Protein AF-A0A1E7LL51-F1 (afdb_monomer_lite)

pLDDT: mean 75.15, std 19.92, range [34.47, 97.88]

Secondary structure (DSSP, 8-state):
----------------------S-------PPPPPPPTTSPP-PPP-TTS-SSPP--SSPPS-----SSPPPP-SEEEE---TTS-HHHHHHHHHHHHHTT--EEE-STT--SSEE-

Sequence (117 aa):
MRFGRRKQATAVAVAVIGGLLSPFAPAATAAPAPPADPGKPPASSPDRADSAQPPAVWPRPQSIRATGPAVPLGTEATVVAAPDADPYAVAELRSLVRDAGVTTVHESLPGRGPLIR

Radius of gyration: 26.33 Å; chains: 1; bounding box: 54×68×60 Å

Organism: NCBI:txid518642

InterPro domains:
  IPR015882 Beta-hexosaminidase, bacterial type, N-terminal [PF02838] (55-113)
  IPR029018 Beta-hexosaminidase-like, domain 2 [G3DSA:3.30.379.10] (44-116)

Foldseek 3Di:
DDDDDDDDDDDDDDDDDDDDDDPDDPDDDPDDDPDDDPPDDPPPDPDPQPDLDDDDDPPPDPDDHRDDHDDDFDQFEEEEDDPPPDPVVVVVVVVVSVVSNHNYYHHDPPGDTYYDD

Structure (mmCIF, N/CA/C/O backbone):
data_AF-A0A1E7LL51-F1
#
_entry.id   AF-A0A1E7LL51-F1
#
loop_
_atom_site.group_PDB
_atom_site.id
_atom_site.type_symbol
_atom_site.label_atom_id
_atom_site.label_alt_id
_atom_site.label_comp_id
_atom_site.label_asym_id
_atom_site.label_entity_id
_atom_site.label_seq_id
_atom_site.pdbx_PDB_ins_code
_atom_site.Cartn_x
_atom_site.Cartn_y
_atom_site.Cartn_z
_atom_site.occupancy
_atom_site.B_iso_or_equiv
_atom_site.auth_seq_id
_atom_site.auth_comp_id
_atom_site.auth_asym_id
_atom_site.auth_atom_id
_atom_site.pdbx_PDB_model_num
ATOM 1 N N . MET A 1 1 ? -37.829 -55.029 44.456 1.00 34.47 1 MET A N 1
ATOM 2 C CA . MET A 1 1 ? -36.416 -55.106 44.009 1.00 34.47 1 MET A CA 1
ATOM 3 C C . MET A 1 1 ? -36.356 -54.462 42.617 1.00 34.47 1 MET A C 1
ATOM 5 O O . MET A 1 1 ? -37.067 -54.939 41.752 1.00 34.47 1 MET A O 1
ATOM 9 N N . ARG A 1 2 ? -35.899 -53.202 42.460 1.00 37.34 2 ARG A N 1
ATOM 10 C CA . ARG A 1 2 ? -34.508 -52.764 42.134 1.00 37.34 2 ARG A CA 1
ATOM 11 C C . ARG A 1 2 ? -34.034 -53.420 40.816 1.00 37.34 2 ARG A C 1
ATOM 13 O O . ARG A 1 2 ? -33.979 -54.635 40.793 1.00 37.34 2 ARG A O 1
ATOM 20 N N . PHE A 1 3 ? -33.691 -52.771 39.698 1.00 45.62 3 PHE A N 1
ATOM 21 C CA . PHE A 1 3 ? -33.195 -51.429 39.339 1.00 45.62 3 PHE A CA 1
ATOM 22 C C . PHE A 1 3 ? -33.599 -51.151 37.864 1.00 45.62 3 PHE A C 1
ATOM 24 O O . PHE A 1 3 ? -33.667 -52.083 37.077 1.00 45.62 3 PHE A O 1
ATOM 31 N N . GLY A 1 4 ? -33.925 -49.943 37.397 1.00 40.91 4 GLY A N 1
ATOM 32 C CA . GLY A 1 4 ? -33.008 -48.808 37.278 1.00 40.91 4 GLY A CA 1
ATOM 33 C C . GLY A 1 4 ? -32.046 -48.944 36.084 1.00 40.91 4 GLY A C 1
ATOM 34 O O . GLY A 1 4 ? -30.843 -49.014 36.299 1.00 40.91 4 GLY A O 1
ATOM 35 N N . ARG A 1 5 ? -32.533 -48.988 34.832 1.00 47.78 5 ARG A N 1
ATOM 36 C CA . ARG A 1 5 ? -31.663 -48.965 33.637 1.00 47.78 5 ARG A CA 1
ATOM 37 C C . ARG A 1 5 ? -31.428 -47.521 33.184 1.00 47.78 5 ARG A C 1
ATOM 39 O O . ARG A 1 5 ? -32.303 -46.880 32.614 1.00 47.78 5 ARG A O 1
ATOM 46 N N . ARG A 1 6 ? -30.236 -47.002 33.480 1.00 49.66 6 ARG A N 1
ATOM 47 C CA . ARG A 1 6 ? -29.717 -45.723 32.983 1.00 49.66 6 ARG A CA 1
ATOM 48 C C . ARG A 1 6 ? -28.656 -45.983 31.908 1.00 49.66 6 ARG A C 1
ATOM 50 O O . ARG A 1 6 ? -27.771 -46.790 32.147 1.00 49.66 6 ARG A O 1
ATOM 57 N N . LYS A 1 7 ? -28.752 -45.189 30.832 1.00 41.59 7 LYS A N 1
ATOM 58 C CA . LYS A 1 7 ? -27.690 -44.566 30.015 1.00 41.59 7 LYS A CA 1
ATOM 59 C C . LYS A 1 7 ? -26.642 -45.469 29.329 1.00 41.59 7 LYS A C 1
ATOM 61 O O . LYS A 1 7 ? -25.892 -46.167 29.991 1.00 41.59 7 LYS A O 1
ATOM 66 N N . GLN A 1 8 ? -26.461 -45.298 28.020 1.00 48.03 8 GLN A N 1
ATOM 67 C CA . GLN A 1 8 ? -25.479 -44.381 27.402 1.00 48.03 8 GLN A CA 1
ATOM 68 C C . GLN A 1 8 ? -25.345 -44.752 25.913 1.00 48.03 8 GLN A C 1
ATOM 70 O O . GLN A 1 8 ? -25.149 -45.918 25.584 1.00 48.03 8 GLN A O 1
ATOM 75 N N . ALA A 1 9 ? -25.453 -43.768 25.019 1.00 53.16 9 ALA A N 1
ATOM 76 C CA . ALA A 1 9 ? -25.131 -43.932 23.606 1.00 53.16 9 ALA A CA 1
ATOM 77 C C . ALA A 1 9 ? -23.605 -43.901 23.444 1.00 53.16 9 ALA A C 1
ATOM 79 O O . ALA A 1 9 ? -22.955 -42.927 23.821 1.00 53.16 9 ALA A O 1
ATOM 80 N N . THR A 1 10 ? -23.027 -44.975 22.919 1.00 46.62 10 THR A N 1
ATOM 81 C CA . THR A 1 10 ? -21.591 -45.065 22.652 1.00 46.62 10 THR A CA 1
ATOM 82 C C . THR A 1 10 ? -21.306 -44.429 21.294 1.00 46.62 10 THR A C 1
ATOM 84 O O . THR A 1 10 ? -21.555 -45.038 20.257 1.00 46.62 10 THR A O 1
ATOM 87 N N . ALA A 1 11 ? -20.811 -43.191 21.285 1.00 52.56 11 ALA A N 1
ATOM 88 C CA . ALA A 1 11 ? -20.213 -42.598 20.094 1.00 52.56 11 ALA A CA 1
ATOM 89 C C . ALA A 1 11 ? -18.785 -43.143 19.947 1.00 52.56 11 ALA A C 1
ATOM 91 O O . ALA A 1 11 ? -17.951 -42.964 20.835 1.00 52.56 11 ALA A O 1
ATOM 92 N N . VAL A 1 12 ? -18.513 -43.842 18.848 1.00 49.75 12 VAL A N 1
ATOM 93 C CA . VAL A 1 12 ? -17.178 -44.346 18.510 1.00 49.75 12 VAL A CA 1
ATOM 94 C C . VAL A 1 12 ? -16.447 -43.246 17.744 1.00 49.75 12 VAL A C 1
ATOM 96 O O . VAL A 1 12 ? -16.807 -42.937 16.612 1.00 49.75 12 VAL A O 1
ATOM 99 N N . ALA A 1 13 ? -15.435 -42.639 18.362 1.00 50.66 13 ALA A N 1
ATOM 100 C CA . ALA A 1 13 ? -14.501 -41.750 17.679 1.00 50.66 13 ALA A CA 1
ATOM 101 C C . ALA A 1 13 ? -13.317 -42.577 17.157 1.00 50.66 13 ALA A C 1
ATOM 103 O O . ALA A 1 13 ? -12.620 -43.228 17.934 1.00 50.66 13 ALA A O 1
ATOM 104 N N . VAL A 1 14 ? -13.093 -42.558 15.843 1.00 51.53 14 VAL A N 1
ATOM 105 C CA . VAL A 1 14 ? -11.907 -43.145 15.207 1.00 51.53 14 VAL A CA 1
ATOM 106 C C . VAL A 1 14 ? -10.863 -42.040 15.072 1.00 51.53 14 VAL A C 1
ATOM 108 O O . VAL A 1 14 ? -11.016 -41.137 14.256 1.00 51.53 14 VAL A O 1
ATOM 111 N N . ALA A 1 15 ? -9.812 -42.095 15.887 1.00 51.78 15 ALA A N 1
ATOM 112 C CA . ALA A 1 15 ? -8.630 -41.257 15.720 1.00 51.78 15 ALA A CA 1
ATOM 113 C C . ALA A 1 15 ? -7.598 -42.022 14.877 1.00 51.78 15 ALA A C 1
ATOM 115 O O . ALA A 1 15 ? -7.102 -43.065 15.297 1.00 51.78 15 ALA A O 1
ATOM 116 N N . VAL A 1 16 ? -7.281 -41.517 13.683 1.00 61.19 16 VAL A N 1
ATOM 117 C CA . VAL A 1 16 ? -6.186 -42.039 12.853 1.00 61.19 16 VAL A CA 1
ATOM 118 C C . VAL A 1 16 ? -4.889 -41.359 13.289 1.00 61.19 16 VAL A C 1
ATOM 120 O O . VAL A 1 16 ? -4.700 -40.164 13.077 1.00 61.19 16 VAL A O 1
ATOM 123 N N . ILE A 1 17 ? -3.999 -42.130 13.914 1.00 59.59 17 ILE A N 1
ATOM 124 C CA . ILE A 1 17 ? -2.644 -41.715 14.295 1.00 59.59 17 ILE A CA 1
ATOM 125 C C . ILE A 1 17 ? -1.703 -42.105 13.148 1.00 59.59 17 ILE A C 1
ATOM 127 O O . ILE A 1 17 ? -1.345 -43.269 13.000 1.00 59.59 17 ILE A O 1
ATOM 131 N N . GLY A 1 18 ? -1.322 -41.135 12.316 1.00 53.56 18 GLY A N 1
ATOM 132 C CA . GLY A 1 18 ? -0.391 -41.314 11.196 1.00 53.56 18 GLY A CA 1
ATOM 133 C C . GLY A 1 18 ? 1.001 -40.744 11.471 1.00 53.56 18 GLY A C 1
ATOM 134 O O . GLY A 1 18 ? 1.456 -39.886 10.723 1.00 53.56 18 GLY A O 1
ATOM 135 N N . GLY A 1 19 ? 1.675 -41.176 12.540 1.00 51.84 19 GLY A N 1
ATOM 136 C CA . GLY A 1 19 ? 3.023 -40.701 12.875 1.00 51.84 19 GLY A CA 1
ATOM 137 C C . GLY A 1 19 ? 3.951 -41.829 13.308 1.00 51.84 19 GLY A C 1
ATOM 138 O O . GLY A 1 19 ? 4.031 -42.133 14.494 1.00 51.84 19 GLY A O 1
ATOM 139 N N . LEU A 1 20 ? 4.671 -42.431 12.360 1.00 55.69 20 LEU A N 1
ATOM 140 C CA . LEU A 1 20 ? 5.790 -43.333 12.635 1.00 55.69 20 LEU A CA 1
ATOM 141 C C . LEU A 1 20 ? 7.086 -42.739 12.061 1.00 55.69 20 LEU A C 1
ATOM 143 O O . LEU A 1 20 ? 7.162 -42.473 10.866 1.00 55.69 20 LEU A O 1
ATOM 147 N N . LEU A 1 21 ? 8.087 -42.627 12.947 1.00 55.56 21 LEU A N 1
ATOM 148 C CA . LEU A 1 21 ? 9.532 -42.407 12.738 1.00 55.56 21 LEU A CA 1
ATOM 149 C C . LEU A 1 21 ? 10.063 -40.958 12.721 1.00 55.56 21 LEU A C 1
ATOM 151 O O . LEU A 1 21 ? 10.496 -40.434 11.702 1.00 55.56 21 LEU A O 1
ATOM 155 N N . SER A 1 22 ? 10.207 -40.377 13.917 1.00 47.53 22 SER A N 1
ATOM 156 C CA . SER A 1 22 ? 11.389 -39.569 14.259 1.00 47.53 22 SER A CA 1
ATOM 157 C C . SER A 1 22 ? 11.756 -39.820 15.733 1.00 47.53 22 SER A C 1
ATOM 159 O O . SER A 1 22 ? 10.873 -39.680 16.580 1.00 47.53 22 SER A O 1
ATOM 161 N N . PRO A 1 23 ? 12.996 -40.218 16.090 1.00 58.22 23 PRO A N 1
ATOM 162 C CA . PRO A 1 23 ? 13.330 -40.601 17.467 1.00 58.22 23 PRO A CA 1
ATOM 163 C C . PRO A 1 23 ? 13.528 -39.427 18.444 1.00 58.22 23 PRO A C 1
ATOM 165 O O . PRO A 1 23 ? 13.842 -39.673 19.604 1.00 58.22 23 PRO A O 1
ATOM 168 N N . PHE A 1 24 ? 13.371 -38.165 18.021 1.00 60.47 24 PHE A N 1
ATOM 169 C CA . PHE A 1 24 ? 13.706 -36.998 18.855 1.00 60.47 24 PHE A CA 1
ATOM 170 C C . PHE A 1 24 ? 12.785 -35.787 18.627 1.00 60.47 24 PHE A C 1
ATOM 172 O O . PHE A 1 24 ? 13.219 -34.761 18.107 1.00 60.47 24 PHE A O 1
ATOM 179 N N . ALA A 1 25 ? 11.521 -35.863 19.052 1.00 52.72 25 ALA A N 1
ATOM 180 C CA . ALA A 1 25 ? 10.649 -34.686 19.129 1.00 52.72 25 ALA A CA 1
ATOM 181 C C . ALA A 1 25 ? 10.080 -34.518 20.554 1.00 52.72 25 ALA A C 1
ATOM 183 O O . ALA A 1 25 ? 9.529 -35.480 21.093 1.00 52.72 25 ALA A O 1
ATOM 184 N N . PRO A 1 26 ? 10.197 -33.333 21.191 1.00 52.50 26 PRO A N 1
ATOM 185 C CA . PRO A 1 26 ? 9.561 -33.077 22.478 1.00 52.50 26 PRO A CA 1
ATOM 186 C C . PRO A 1 26 ? 8.037 -33.063 22.311 1.00 52.50 26 PRO A C 1
ATOM 188 O O . PRO A 1 26 ? 7.507 -32.508 21.348 1.00 52.50 26 PRO A O 1
ATOM 191 N N . ALA A 1 27 ? 7.325 -33.677 23.256 1.00 53.06 27 ALA A N 1
ATOM 192 C CA . ALA A 1 27 ? 5.868 -33.717 23.270 1.00 53.06 27 ALA A CA 1
ATOM 193 C C . ALA A 1 27 ? 5.290 -32.309 23.498 1.00 53.06 27 ALA A C 1
ATOM 195 O O . ALA A 1 27 ? 5.175 -31.848 24.631 1.00 53.06 27 ALA A O 1
ATOM 196 N N . ALA A 1 28 ? 4.913 -31.618 22.422 1.00 56.09 28 ALA A N 1
ATOM 197 C CA . ALA A 1 28 ? 4.099 -30.412 22.496 1.00 56.09 28 ALA A CA 1
ATOM 198 C C . ALA A 1 28 ? 2.617 -30.813 22.473 1.00 56.09 28 ALA A C 1
ATOM 200 O O . ALA A 1 28 ? 2.009 -30.982 21.418 1.00 56.09 28 ALA A O 1
ATOM 201 N N . THR A 1 29 ? 2.022 -30.997 23.650 1.00 55.97 29 THR A N 1
ATOM 202 C CA . THR A 1 29 ? 0.571 -31.151 23.787 1.00 55.97 29 THR A CA 1
ATOM 203 C C . THR A 1 29 ? -0.104 -29.793 23.591 1.00 55.97 29 THR A C 1
ATOM 205 O O . THR A 1 29 ? -0.126 -28.975 24.510 1.00 55.97 29 THR A O 1
ATOM 208 N N . ALA A 1 30 ? -0.671 -29.538 22.410 1.00 55.75 30 ALA A N 1
ATOM 209 C CA . ALA A 1 30 ? -1.598 -28.428 22.199 1.00 55.75 30 ALA A CA 1
ATOM 210 C C . ALA A 1 30 ? -2.999 -28.855 22.665 1.00 55.75 30 ALA A C 1
ATOM 212 O O . ALA A 1 30 ? -3.788 -29.401 21.895 1.00 55.75 30 ALA A O 1
ATOM 213 N N . ALA A 1 31 ? -3.297 -28.658 23.950 1.00 55.62 31 ALA A N 1
ATOM 214 C CA . ALA A 1 31 ? -4.661 -28.805 24.445 1.00 55.62 31 ALA A CA 1
ATOM 215 C C . ALA A 1 31 ? -5.546 -27.702 23.821 1.00 55.62 31 ALA A C 1
ATOM 217 O O . ALA A 1 31 ? -5.159 -26.531 23.879 1.00 55.62 31 ALA A O 1
ATOM 218 N N . PRO A 1 32 ? -6.713 -28.028 23.231 1.00 54.47 32 PRO A N 1
ATOM 219 C CA . PRO A 1 32 ? -7.660 -27.017 22.775 1.00 54.47 32 PRO A CA 1
ATOM 220 C C . PRO A 1 32 ? -8.080 -26.127 23.947 1.00 54.47 32 PRO A C 1
ATOM 222 O O . PRO A 1 32 ? -8.437 -26.629 25.016 1.00 54.47 32 PRO A O 1
ATOM 225 N N . ALA A 1 33 ? -8.027 -24.809 23.756 1.00 63.03 33 ALA A N 1
ATOM 226 C CA . ALA A 1 33 ? -8.517 -23.867 24.752 1.00 63.03 33 ALA A CA 1
ATOM 227 C C . ALA A 1 33 ? -10.027 -24.084 24.984 1.00 63.03 33 ALA A C 1
ATOM 229 O O . ALA A 1 33 ? -10.750 -24.407 24.034 1.00 63.03 33 ALA A O 1
ATOM 230 N N . PRO A 1 34 ? -10.521 -23.917 26.225 1.00 62.88 34 PRO A N 1
ATOM 231 C CA . PRO A 1 34 ? -11.947 -24.000 26.504 1.00 62.88 34 PRO A CA 1
ATOM 232 C C . PRO A 1 34 ? -12.725 -22.962 25.675 1.00 62.88 34 PRO A C 1
ATOM 234 O O . PRO A 1 34 ? -12.178 -21.902 25.351 1.00 62.88 34 PRO A O 1
ATOM 237 N N . PRO A 1 35 ? -13.991 -23.253 25.320 1.00 63.50 35 PRO A N 1
ATOM 238 C CA . PRO A 1 35 ? -14.820 -22.344 24.537 1.00 63.50 35 PRO A CA 1
ATOM 239 C C . PRO A 1 35 ? -14.926 -20.979 25.225 1.00 63.50 35 PRO A C 1
ATOM 241 O O . PRO A 1 35 ? -15.071 -20.895 26.445 1.00 63.50 35 PRO A O 1
ATOM 244 N N . ALA A 1 36 ? -14.812 -19.915 24.428 1.00 65.50 36 ALA A N 1
ATOM 245 C CA . ALA A 1 36 ? -14.853 -18.547 24.920 1.00 65.50 36 ALA A CA 1
ATOM 246 C C . ALA A 1 36 ? -16.199 -18.242 25.598 1.00 65.50 36 ALA A C 1
ATOM 248 O O . ALA A 1 36 ? -17.259 -18.629 25.106 1.00 65.50 36 ALA A O 1
ATOM 249 N N . ASP A 1 37 ? -16.126 -17.539 26.729 1.00 70.12 37 ASP A N 1
ATOM 250 C CA . ASP A 1 37 ? -17.280 -17.040 27.473 1.00 70.12 37 ASP A CA 1
ATOM 251 C C . ASP A 1 37 ? -18.095 -1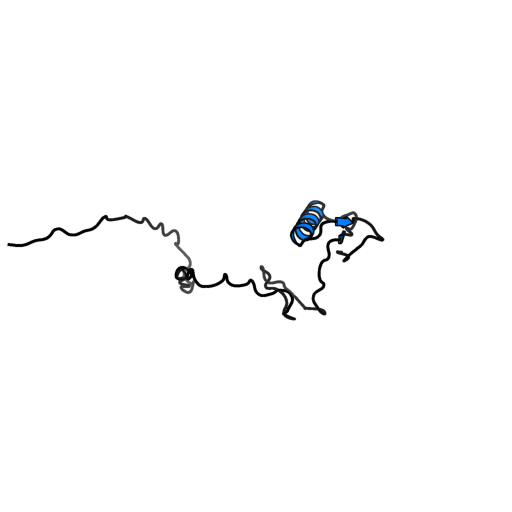6.075 26.583 1.00 70.12 37 ASP A C 1
ATOM 253 O O . ASP A 1 37 ? -17.522 -15.090 26.103 1.00 70.12 37 ASP A O 1
ATOM 257 N N . PRO A 1 38 ? -19.403 -16.315 26.353 1.00 62.03 38 PRO A N 1
ATOM 258 C CA . PRO A 1 38 ? -20.261 -15.439 25.551 1.00 62.03 38 PRO A CA 1
ATOM 259 C C . PRO A 1 38 ? -20.324 -13.987 26.049 1.00 62.03 38 PRO A C 1
ATOM 261 O O . PRO A 1 38 ? -20.746 -13.109 25.300 1.00 62.03 38 PRO A O 1
ATOM 264 N N . GLY A 1 39 ? -19.927 -13.726 27.301 1.00 57.16 39 GLY A N 1
ATOM 265 C CA . GLY A 1 39 ? -19.849 -12.382 27.877 1.00 57.16 39 GLY A CA 1
ATOM 266 C C . GLY A 1 39 ? -18.524 -11.652 27.636 1.00 57.16 39 GLY A C 1
ATOM 267 O O . GLY A 1 39 ? -18.397 -10.489 28.024 1.00 57.16 39 GLY A O 1
ATOM 268 N N . LYS A 1 40 ? -17.523 -12.299 27.026 1.00 49.97 40 LYS A N 1
ATOM 269 C CA . LYS A 1 40 ? -16.209 -11.694 26.797 1.00 49.97 40 LYS A CA 1
ATOM 270 C C . LYS A 1 40 ? -16.174 -11.016 25.421 1.00 49.97 40 LYS A C 1
ATOM 272 O O . LYS A 1 40 ? -16.386 -11.699 24.418 1.00 49.97 40 LYS A O 1
ATOM 277 N N . PRO A 1 41 ? -15.875 -9.705 25.333 1.00 53.91 41 PRO A N 1
ATOM 278 C CA . PRO A 1 41 ? -15.657 -9.065 24.041 1.00 53.91 41 PRO A CA 1
ATOM 279 C C . PRO A 1 41 ? -14.543 -9.804 23.279 1.00 53.91 41 PRO A C 1
ATOM 281 O O . PRO A 1 41 ? -13.596 -10.290 23.916 1.00 53.91 41 PRO A O 1
ATOM 284 N N . PRO A 1 42 ? -14.649 -9.931 21.941 1.00 57.44 42 PRO A N 1
ATOM 285 C CA . PRO A 1 42 ? -13.621 -10.589 21.145 1.00 57.44 42 PRO A CA 1
ATOM 286 C C . PRO A 1 42 ? -12.270 -9.946 21.452 1.00 57.44 42 PRO A C 1
ATOM 288 O O . PRO A 1 42 ? -12.188 -8.728 21.619 1.00 57.44 42 PRO A O 1
ATOM 291 N N . ALA A 1 43 ? -11.221 -10.765 21.565 1.00 56.31 43 ALA A N 1
ATOM 292 C CA . ALA A 1 43 ? -9.871 -10.256 21.754 1.00 56.31 43 ALA A CA 1
ATOM 293 C C . ALA A 1 43 ? -9.586 -9.251 20.632 1.00 56.31 43 ALA A C 1
ATOM 295 O O . ALA A 1 43 ? -9.553 -9.626 19.459 1.00 56.31 43 ALA A O 1
ATOM 296 N N . SER A 1 44 ? -9.440 -7.974 20.989 1.00 51.47 44 SER A N 1
ATOM 297 C CA . SER A 1 44 ? -9.001 -6.955 20.050 1.00 51.47 44 SER A CA 1
ATOM 298 C C . SER A 1 44 ? -7.670 -7.431 19.486 1.00 51.47 44 SER A C 1
ATOM 300 O O . SER A 1 44 ? -6.739 -7.691 20.256 1.00 51.47 44 SER A O 1
ATOM 302 N N . SER A 1 45 ? -7.584 -7.587 18.162 1.00 57.25 45 SER A N 1
ATOM 303 C CA . SER A 1 45 ? -6.285 -7.731 17.508 1.00 57.25 45 SER A CA 1
ATOM 304 C C . SER A 1 45 ? -5.396 -6.613 18.057 1.00 57.25 45 SER A C 1
ATOM 306 O O . SER A 1 45 ? -5.877 -5.477 18.094 1.00 57.25 45 SER A O 1
ATOM 308 N N . PRO A 1 46 ? -4.176 -6.906 18.548 1.00 53.38 46 PRO A N 1
ATOM 309 C CA . PRO A 1 46 ? -3.308 -5.872 19.089 1.00 53.38 46 PRO A CA 1
ATOM 310 C C . PRO A 1 46 ? -3.224 -4.744 18.068 1.00 53.38 46 PRO A C 1
ATOM 312 O O . PRO A 1 46 ? -3.005 -5.006 16.879 1.00 53.38 46 PRO A O 1
ATOM 315 N N . ASP A 1 47 ? -3.501 -3.526 18.531 1.00 51.75 47 ASP A N 1
ATOM 316 C CA . ASP A 1 47 ? -3.489 -2.346 17.687 1.00 51.75 47 ASP A CA 1
ATOM 317 C C . ASP A 1 47 ? -2.094 -2.225 17.070 1.00 51.75 47 ASP A C 1
ATOM 319 O O . ASP A 1 47 ? -1.093 -2.009 17.756 1.00 51.75 47 ASP A O 1
ATOM 323 N N . ARG A 1 48 ? -2.020 -2.459 15.759 1.00 55.84 48 ARG A N 1
ATOM 324 C CA . ARG A 1 48 ? -0.769 -2.438 14.998 1.00 55.84 48 ARG A CA 1
ATOM 325 C C . ARG A 1 48 ? -0.163 -1.032 14.978 1.00 55.84 48 ARG A C 1
ATOM 327 O O . ARG A 1 48 ? 1.013 -0.899 14.653 1.00 55.84 48 ARG A O 1
ATOM 334 N N . ALA A 1 49 ? -0.949 -0.007 15.310 1.00 54.28 49 ALA A N 1
ATOM 335 C CA . ALA A 1 49 ? -0.538 1.385 15.249 1.00 54.28 49 ALA A CA 1
ATOM 336 C C . ALA A 1 49 ? 0.414 1.809 16.384 1.00 54.28 49 ALA A C 1
ATOM 338 O O . ALA A 1 49 ? 1.161 2.765 16.189 1.00 54.28 49 ALA A O 1
ATOM 339 N N . ASP A 1 50 ? 0.433 1.107 17.527 1.00 52.94 50 ASP A N 1
ATOM 340 C CA . ASP A 1 50 ? 0.971 1.675 18.780 1.00 52.94 50 ASP A CA 1
ATOM 341 C C . ASP A 1 50 ? 2.290 1.052 19.277 1.00 52.94 50 ASP A C 1
ATOM 343 O O . ASP A 1 50 ? 2.849 1.455 20.298 1.00 52.94 50 ASP A O 1
ATOM 347 N N . SER A 1 51 ? 2.849 0.069 18.563 1.00 54.72 51 SER A N 1
ATOM 348 C CA . SER A 1 51 ? 4.123 -0.537 18.957 1.00 54.72 51 SER A CA 1
ATOM 349 C C . SER A 1 51 ? 5.256 -0.114 18.030 1.00 54.72 51 SER A C 1
ATOM 351 O O . SER A 1 51 ? 5.298 -0.520 16.873 1.00 54.72 51 SER A O 1
ATOM 353 N N . ALA A 1 52 ? 6.268 0.567 18.578 1.00 62.72 52 ALA A N 1
ATOM 354 C CA . ALA A 1 52 ? 7.585 0.752 17.948 1.00 62.72 52 ALA A CA 1
ATOM 355 C C . ALA A 1 52 ? 8.301 -0.580 17.600 1.00 62.72 52 ALA A C 1
ATOM 357 O O . ALA A 1 52 ? 9.410 -0.582 17.065 1.00 62.72 52 ALA A O 1
ATOM 358 N N . GLN A 1 53 ? 7.682 -1.716 17.931 1.00 75.62 53 GLN A N 1
ATOM 359 C CA . GLN A 1 53 ? 8.164 -3.053 17.654 1.00 75.62 53 GLN A CA 1
ATOM 360 C C . GLN A 1 53 ? 7.746 -3.501 16.244 1.00 75.62 53 GLN A C 1
ATOM 362 O O . GLN A 1 53 ? 6.578 -3.363 15.878 1.00 75.62 53 GLN A O 1
ATOM 367 N N . PRO A 1 54 ? 8.665 -4.082 15.452 1.00 83.44 54 PRO A N 1
ATOM 368 C CA . PRO A 1 54 ? 8.325 -4.628 14.148 1.00 83.44 54 PRO A CA 1
ATOM 369 C C . PRO A 1 54 ? 7.295 -5.769 14.241 1.00 83.44 54 PRO A C 1
ATOM 371 O O . PRO A 1 54 ? 7.267 -6.501 15.237 1.00 83.44 54 PRO A O 1
ATOM 374 N N . PRO A 1 55 ? 6.474 -5.964 13.193 1.00 86.12 55 PRO A N 1
ATOM 375 C CA . PRO A 1 55 ? 5.447 -6.998 13.172 1.00 86.12 55 PRO A CA 1
ATOM 376 C C . PRO A 1 55 ? 6.043 -8.410 13.241 1.00 86.12 55 PRO A C 1
ATOM 378 O O . PRO A 1 55 ? 7.164 -8.664 12.794 1.00 86.12 55 PRO A O 1
ATOM 381 N N . ALA A 1 56 ? 5.256 -9.357 13.754 1.00 90.31 56 ALA A N 1
ATOM 382 C CA . ALA A 1 56 ? 5.589 -10.775 13.683 1.00 90.31 56 ALA A CA 1
ATOM 383 C C . ALA A 1 56 ? 5.424 -11.277 12.237 1.00 90.31 56 ALA A C 1
ATOM 385 O O . ALA A 1 56 ? 4.310 -11.324 11.720 1.00 90.31 56 ALA A O 1
ATOM 386 N N . VAL A 1 57 ? 6.533 -11.652 11.592 1.00 94.56 57 VAL A N 1
ATOM 387 C CA . VAL A 1 57 ? 6.575 -12.133 10.200 1.00 94.56 57 VAL A CA 1
ATOM 388 C C . VAL A 1 57 ? 7.136 -13.555 10.162 1.00 94.56 57 VAL A C 1
ATOM 390 O O . VAL A 1 57 ? 8.138 -13.843 10.821 1.00 94.56 57 VAL A O 1
ATOM 393 N N . TRP A 1 58 ? 6.493 -14.432 9.384 1.00 93.31 58 TRP A N 1
ATOM 394 C CA . TRP A 1 58 ? 6.916 -15.815 9.149 1.00 93.31 58 TRP A CA 1
ATOM 395 C C . TRP A 1 58 ? 7.028 -16.118 7.643 1.00 93.31 58 TRP A C 1
ATOM 397 O O . TRP A 1 58 ? 6.108 -15.760 6.910 1.00 93.31 58 TRP A O 1
ATOM 407 N N . PRO A 1 59 ?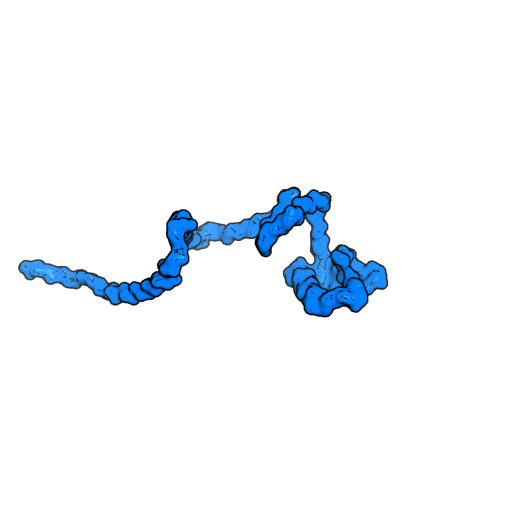 8.086 -16.819 7.180 1.00 94.94 59 PRO A N 1
ATOM 408 C CA . PRO A 1 59 ? 9.307 -17.191 7.908 1.00 94.94 59 PRO A CA 1
ATOM 409 C C . PRO A 1 59 ? 10.039 -15.992 8.519 1.00 94.94 59 PRO A C 1
ATOM 411 O O . PRO A 1 59 ? 9.898 -14.872 8.031 1.00 94.94 59 PRO A O 1
ATOM 414 N N . ARG A 1 60 ? 10.799 -16.214 9.605 1.00 94.94 60 ARG A N 1
ATOM 415 C CA . ARG A 1 60 ? 11.517 -15.122 10.280 1.00 94.94 60 ARG A CA 1
ATOM 416 C C . ARG A 1 60 ? 12.460 -14.438 9.274 1.00 94.94 60 ARG A C 1
ATOM 418 O O . ARG A 1 60 ? 13.344 -15.116 8.746 1.00 94.94 60 ARG A O 1
ATOM 425 N N . PRO A 1 61 ? 12.330 -13.119 9.044 1.00 93.31 61 PRO A N 1
ATOM 426 C CA . PRO A 1 61 ? 13.248 -12.394 8.175 1.00 93.31 61 PRO A CA 1
ATOM 427 C C . PRO A 1 61 ? 14.688 -12.468 8.690 1.00 93.31 61 PRO A C 1
ATOM 429 O O . PRO A 1 61 ? 14.921 -12.471 9.901 1.00 93.31 61 PRO A O 1
ATOM 432 N N . GLN A 1 62 ? 15.660 -12.457 7.774 1.00 96.81 62 GLN A N 1
ATOM 433 C CA . GLN A 1 62 ? 17.085 -12.371 8.130 1.00 96.81 62 GLN A CA 1
ATOM 434 C C . GLN A 1 62 ? 17.398 -11.081 8.905 1.00 96.81 62 GLN A C 1
ATOM 436 O O . GLN A 1 62 ? 18.218 -11.078 9.820 1.00 96.81 62 GLN A O 1
ATOM 441 N N . SER A 1 63 ? 16.716 -9.982 8.571 1.00 93.19 63 SER A N 1
ATOM 442 C CA . SER A 1 63 ? 16.795 -8.720 9.300 1.00 93.19 63 SER A CA 1
ATOM 443 C C . SER A 1 63 ? 15.459 -7.973 9.256 1.00 93.19 63 SER A C 1
ATOM 445 O O . SER A 1 63 ? 14.711 -8.067 8.286 1.00 93.19 63 SER A O 1
ATOM 447 N N . ILE A 1 64 ? 15.146 -7.244 10.330 1.00 91.62 64 ILE A N 1
ATOM 448 C CA . ILE A 1 64 ? 14.031 -6.295 10.394 1.00 91.62 64 ILE A CA 1
ATOM 449 C C . ILE A 1 64 ? 14.415 -5.158 11.344 1.00 91.62 64 ILE A C 1
ATOM 451 O O . ILE A 1 64 ? 14.950 -5.401 12.427 1.00 91.62 64 ILE A O 1
ATOM 455 N N . ARG A 1 65 ? 14.198 -3.910 10.924 1.00 90.69 65 ARG A N 1
ATOM 456 C CA . ARG A 1 65 ? 14.462 -2.708 11.725 1.00 90.69 65 ARG A CA 1
ATOM 457 C C . ARG A 1 65 ? 13.281 -1.761 11.567 1.00 90.69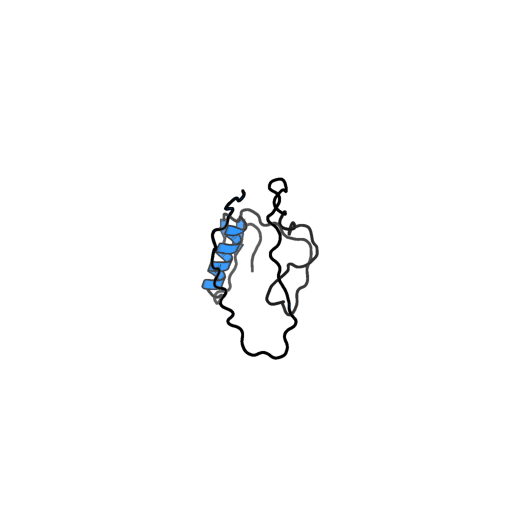 65 ARG A C 1
ATOM 459 O O . ARG A 1 65 ? 12.931 -1.427 10.442 1.00 90.69 65 ARG A O 1
ATOM 466 N N . ALA A 1 66 ? 12.678 -1.341 12.675 1.00 88.69 66 ALA A N 1
ATOM 467 C CA . ALA A 1 66 ? 11.672 -0.287 12.646 1.00 88.69 66 ALA A CA 1
ATOM 468 C C . ALA A 1 66 ? 12.367 1.068 12.442 1.00 88.69 66 ALA A C 1
ATOM 470 O O . ALA A 1 66 ? 13.340 1.378 13.133 1.00 88.69 66 ALA A O 1
ATOM 471 N N . THR A 1 67 ? 11.886 1.859 11.484 1.00 85.94 67 THR A N 1
ATOM 472 C CA . THR A 1 67 ? 12.413 3.194 11.183 1.00 85.94 67 THR A CA 1
ATOM 473 C C . THR A 1 67 ? 11.288 4.212 11.248 1.00 85.94 67 THR A C 1
ATOM 475 O O . THR A 1 67 ? 10.459 4.277 10.344 1.00 85.94 67 THR A O 1
ATOM 478 N N . GLY A 1 68 ? 11.288 5.022 12.305 1.00 86.12 68 GLY A N 1
ATOM 479 C CA . GLY A 1 68 ? 10.291 6.069 12.499 1.00 86.12 68 GLY A CA 1
ATOM 480 C C . GLY A 1 68 ? 8.903 5.548 12.902 1.00 86.12 68 GLY A C 1
ATOM 481 O O . GLY A 1 68 ? 8.743 4.365 13.209 1.00 86.12 68 GLY A O 1
ATOM 482 N N . PRO A 1 69 ? 7.915 6.453 12.962 1.00 85.25 69 PRO A N 1
ATOM 483 C CA . PRO A 1 69 ? 6.536 6.115 13.293 1.00 85.25 69 PRO A CA 1
ATOM 484 C C . PRO A 1 69 ? 5.829 5.396 12.137 1.00 85.25 69 PRO A C 1
ATOM 486 O O . PRO A 1 69 ? 6.235 5.493 10.977 1.00 85.25 69 PRO A O 1
ATOM 489 N N . ALA A 1 70 ? 4.727 4.713 12.453 1.00 83.94 70 ALA A N 1
ATOM 490 C CA . ALA A 1 70 ? 3.841 4.147 11.444 1.00 83.94 70 ALA A CA 1
ATOM 491 C C . ALA A 1 70 ? 3.240 5.251 10.553 1.00 83.94 70 ALA A C 1
ATOM 493 O O . ALA A 1 70 ? 2.863 6.321 11.036 1.00 83.94 70 ALA A O 1
ATOM 494 N N . VAL A 1 71 ? 3.130 4.977 9.250 1.00 87.00 71 VAL A N 1
ATOM 495 C CA . VAL A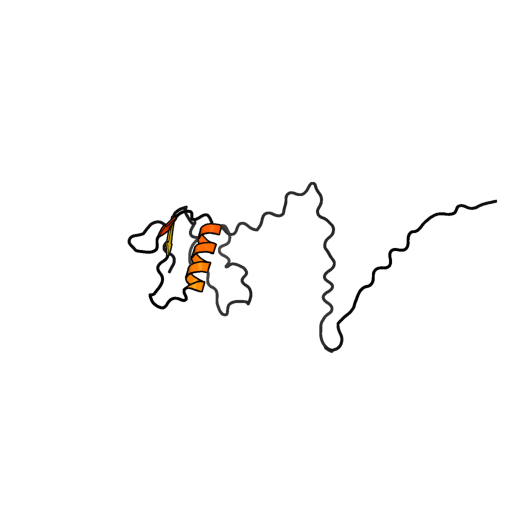 1 71 ? 2.516 5.889 8.277 1.00 87.00 71 VAL A CA 1
ATOM 496 C C . VAL A 1 71 ? 1.073 5.444 8.032 1.00 87.00 71 VAL A C 1
ATOM 498 O O . VAL A 1 71 ? 0.873 4.330 7.540 1.00 87.00 71 VAL A O 1
ATOM 501 N N . PRO A 1 72 ? 0.063 6.270 8.357 1.00 88.62 72 PRO A N 1
ATOM 502 C CA . PRO A 1 72 ? -1.323 5.919 8.090 1.00 88.62 72 PRO A CA 1
ATOM 503 C C . PRO A 1 72 ? -1.586 5.911 6.581 1.00 88.62 72 PRO A C 1
ATOM 505 O O . PRO A 1 72 ? -1.184 6.827 5.859 1.00 88.62 72 PRO A O 1
ATOM 508 N N . LEU A 1 73 ? -2.290 4.883 6.108 1.00 91.12 73 LEU A N 1
ATOM 509 C CA . LEU A 1 73 ? -2.801 4.854 4.741 1.00 91.12 73 LEU A CA 1
ATOM 510 C C . LEU A 1 73 ? -4.078 5.697 4.655 1.00 91.12 73 LEU A C 1
ATOM 512 O O . LEU A 1 73 ? -4.953 5.607 5.515 1.00 91.12 73 LEU A O 1
ATOM 516 N N . GLY A 1 74 ? -4.157 6.539 3.624 1.00 92.88 74 GLY A N 1
ATOM 517 C CA . GLY A 1 74 ? -5.367 7.282 3.279 1.00 92.88 74 GLY A CA 1
ATOM 518 C C . GLY A 1 74 ? -6.249 6.509 2.299 1.00 92.88 74 GLY A C 1
ATOM 519 O O . GLY A 1 74 ? -6.030 5.332 2.028 1.00 92.88 74 GLY A O 1
ATOM 520 N N . THR A 1 75 ? -7.220 7.197 1.704 1.00 96.00 75 THR A N 1
ATOM 521 C CA . THR A 1 75 ? -8.080 6.623 0.654 1.00 96.00 75 THR A CA 1
ATOM 522 C C . THR A 1 75 ? -7.404 6.579 -0.716 1.00 96.00 75 THR A C 1
ATOM 524 O O . THR A 1 75 ? -7.887 5.903 -1.618 1.00 96.00 75 THR A O 1
ATOM 527 N N . GLU A 1 76 ? -6.295 7.293 -0.895 1.00 95.69 76 GLU A N 1
ATOM 528 C CA . GLU A 1 76 ? -5.544 7.353 -2.148 1.00 95.69 76 GLU A CA 1
ATOM 529 C C . GLU A 1 76 ? -4.101 6.893 -1.908 1.00 95.69 76 GLU A C 1
ATOM 531 O O . GLU A 1 76 ? -3.531 7.198 -0.859 1.00 95.69 76 GLU A O 1
ATOM 536 N N . ALA A 1 77 ? -3.507 6.185 -2.870 1.00 95.75 77 ALA A N 1
ATOM 537 C CA . ALA A 1 77 ? -2.088 5.825 -2.875 1.00 95.75 77 ALA A CA 1
ATOM 538 C C . ALA A 1 77 ? -1.527 5.822 -4.301 1.00 95.75 77 ALA A C 1
ATOM 540 O O . ALA A 1 77 ? -2.268 5.661 -5.272 1.00 95.75 77 ALA A O 1
ATOM 541 N N . THR A 1 78 ? -0.207 5.955 -4.435 1.00 96.25 78 THR A N 1
ATOM 542 C CA . THR A 1 78 ? 0.493 5.848 -5.722 1.00 96.25 78 THR A CA 1
ATOM 543 C C . THR A 1 78 ? 1.443 4.658 -5.704 1.00 96.25 78 THR A C 1
ATOM 545 O O . THR A 1 78 ? 2.311 4.583 -4.838 1.00 96.25 78 THR A O 1
ATOM 548 N N . VAL A 1 79 ? 1.298 3.742 -6.662 1.00 94.81 79 VAL A N 1
ATOM 549 C CA . VAL A 1 79 ? 2.173 2.577 -6.853 1.00 94.81 79 VAL A CA 1
ATOM 550 C C . VAL A 1 79 ? 3.054 2.833 -8.068 1.00 94.81 79 VAL A C 1
ATOM 552 O O . VAL A 1 79 ? 2.549 2.986 -9.178 1.00 94.81 79 VAL A O 1
ATOM 555 N N . VAL A 1 80 ? 4.370 2.864 -7.863 1.00 95.00 80 VAL A N 1
ATOM 556 C CA . VAL A 1 80 ? 5.345 3.041 -8.946 1.00 95.00 80 VAL A CA 1
ATOM 557 C C . VAL A 1 80 ? 6.143 1.758 -9.096 1.00 95.00 80 VAL A C 1
ATOM 559 O O . VAL A 1 80 ? 7.005 1.460 -8.275 1.00 95.00 80 VAL A O 1
ATOM 562 N N . ALA A 1 81 ? 5.857 1.013 -10.159 1.00 94.31 81 ALA A N 1
ATOM 563 C CA . ALA A 1 81 ? 6.569 -0.208 -10.505 1.00 94.31 81 ALA A CA 1
ATOM 564 C C . ALA A 1 81 ? 7.651 0.073 -11.556 1.00 94.31 81 ALA A C 1
ATOM 566 O O . ALA A 1 81 ? 7.467 0.903 -12.450 1.00 94.31 81 ALA A O 1
ATOM 567 N N . ALA A 1 82 ? 8.780 -0.627 -11.452 1.00 93.56 82 ALA A N 1
ATOM 568 C CA . ALA A 1 82 ? 9.777 -0.635 -12.515 1.00 93.56 82 ALA A CA 1
ATOM 569 C C . ALA A 1 82 ? 9.216 -1.332 -13.774 1.00 93.56 82 ALA A C 1
ATOM 571 O O . ALA A 1 82 ? 8.317 -2.168 -13.650 1.00 93.56 82 ALA A O 1
ATOM 572 N N . PRO A 1 83 ? 9.732 -1.028 -14.982 1.00 92.19 83 PRO A N 1
ATOM 573 C CA . PRO A 1 83 ? 9.251 -1.646 -16.222 1.00 92.19 83 PRO A CA 1
ATOM 574 C C . PRO A 1 83 ? 9.367 -3.178 -16.248 1.00 92.19 83 PRO A C 1
ATOM 576 O O . PRO A 1 83 ? 8.636 -3.833 -16.982 1.00 92.19 83 PRO A O 1
ATOM 579 N N . ASP A 1 84 ? 10.294 -3.731 -15.468 1.00 96.00 84 ASP A N 1
ATOM 580 C CA . ASP A 1 84 ? 10.600 -5.155 -15.335 1.00 96.00 84 ASP A CA 1
ATOM 581 C C . ASP A 1 84 ? 10.017 -5.793 -14.062 1.00 96.00 84 ASP A C 1
ATOM 583 O O . ASP A 1 84 ? 10.302 -6.956 -13.773 1.00 96.00 84 ASP A O 1
ATOM 587 N N . ALA A 1 85 ? 9.202 -5.061 -13.294 1.00 96.69 85 ALA A N 1
ATOM 588 C CA . ALA A 1 85 ? 8.540 -5.609 -12.117 1.00 96.69 85 ALA A CA 1
ATOM 589 C C . ALA A 1 85 ? 7.618 -6.778 -12.499 1.00 96.69 85 ALA A C 1
ATOM 591 O O . ALA A 1 85 ? 6.900 -6.720 -13.499 1.00 96.69 85 ALA A O 1
ATOM 592 N N . ASP A 1 86 ? 7.602 -7.823 -11.668 1.00 97.62 86 ASP A N 1
ATOM 593 C CA . ASP A 1 86 ? 6.721 -8.974 -11.869 1.00 97.62 86 ASP A CA 1
ATOM 594 C C . ASP A 1 86 ? 5.246 -8.516 -11.890 1.00 97.62 86 ASP A C 1
ATOM 596 O O . ASP A 1 86 ? 4.759 -7.964 -10.892 1.00 97.62 86 ASP A O 1
ATOM 600 N N . PRO A 1 87 ? 4.50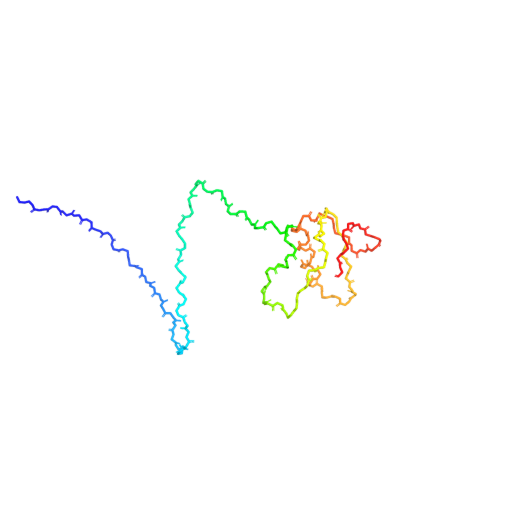8 -8.743 -12.996 1.00 95.50 87 PRO A N 1
ATOM 601 C CA . PRO A 1 87 ? 3.130 -8.285 -13.122 1.00 95.50 87 PRO A CA 1
ATOM 602 C C . PRO A 1 87 ? 2.196 -8.898 -12.070 1.00 95.50 87 PRO A C 1
ATOM 604 O O . PRO A 1 87 ? 1.240 -8.238 -11.658 1.00 95.50 87 PRO A O 1
ATOM 607 N N . TYR A 1 88 ? 2.466 -10.118 -11.595 1.00 97.25 88 TYR A N 1
ATOM 608 C CA . TYR A 1 88 ? 1.657 -10.757 -10.556 1.00 97.25 88 TYR A CA 1
ATOM 609 C C . TYR A 1 88 ? 1.911 -10.132 -9.188 1.00 97.25 88 TYR A C 1
ATOM 611 O O . TYR A 1 88 ? 0.964 -9.867 -8.452 1.00 97.25 88 TYR A O 1
ATOM 619 N N . ALA A 1 89 ? 3.165 -9.807 -8.870 1.00 96.69 89 ALA A N 1
ATOM 620 C CA . ALA A 1 89 ? 3.493 -9.108 -7.631 1.00 96.69 89 ALA A CA 1
ATOM 621 C C . ALA A 1 89 ? 2.847 -7.714 -7.584 1.00 96.69 89 ALA A C 1
ATOM 623 O O . ALA A 1 89 ? 2.309 -7.304 -6.554 1.00 96.69 89 ALA A O 1
ATOM 624 N N . VAL A 1 90 ? 2.845 -6.997 -8.713 1.00 96.38 90 VAL A N 1
ATOM 625 C CA . VAL A 1 90 ? 2.186 -5.689 -8.823 1.00 96.38 90 VAL A CA 1
ATOM 626 C C . VAL A 1 90 ? 0.665 -5.818 -8.676 1.00 96.38 90 VAL A C 1
ATOM 628 O O . VAL A 1 90 ? 0.044 -4.973 -8.030 1.00 96.38 90 VAL A O 1
ATOM 631 N N . ALA A 1 91 ? 0.054 -6.867 -9.232 1.00 96.06 91 ALA A N 1
ATOM 632 C CA . ALA A 1 91 ? -1.376 -7.126 -9.077 1.00 96.06 91 ALA A CA 1
ATOM 633 C C . ALA A 1 91 ? -1.756 -7.435 -7.617 1.00 96.06 91 ALA A C 1
ATOM 635 O O . ALA A 1 91 ? -2.693 -6.834 -7.090 1.00 96.06 91 ALA A O 1
ATOM 636 N N . GLU A 1 92 ? -0.991 -8.296 -6.943 1.00 97.88 92 GLU A N 1
ATOM 637 C CA . GLU A 1 92 ? -1.188 -8.627 -5.525 1.00 97.88 92 GLU A CA 1
ATOM 638 C C . GLU A 1 92 ? -1.016 -7.400 -4.626 1.00 97.88 92 GLU A C 1
ATOM 640 O O . GLU A 1 92 ? -1.858 -7.128 -3.769 1.00 97.88 92 GLU A O 1
ATOM 645 N N . LEU A 1 93 ? 0.014 -6.581 -4.870 1.00 96.44 93 LEU A N 1
ATOM 646 C CA . LEU A 1 93 ? 0.211 -5.330 -4.140 1.00 96.44 93 LEU A CA 1
ATOM 647 C C . LEU A 1 93 ? -1.009 -4.408 -4.261 1.00 96.44 93 LEU A C 1
ATOM 649 O O . LEU A 1 93 ? -1.453 -3.843 -3.262 1.00 96.44 93 LEU A O 1
ATOM 653 N N . ARG A 1 94 ? -1.570 -4.270 -5.472 1.00 95.62 94 ARG A N 1
ATOM 654 C CA . ARG A 1 94 ? -2.778 -3.465 -5.719 1.00 95.62 94 ARG A CA 1
ATOM 655 C C . ARG A 1 94 ? -3.989 -4.007 -4.961 1.00 95.62 94 ARG A C 1
ATOM 657 O O . ARG A 1 94 ? -4.795 -3.205 -4.497 1.00 95.62 94 ARG A O 1
ATOM 664 N N . SER A 1 95 ? -4.119 -5.327 -4.826 1.00 96.75 95 SER A N 1
ATOM 665 C CA . SER A 1 95 ? -5.178 -5.933 -4.012 1.00 96.75 95 SER A CA 1
ATOM 666 C C . SER A 1 95 ? -4.983 -5.611 -2.532 1.00 96.75 95 SER A C 1
ATOM 668 O O . SER A 1 95 ? -5.883 -5.069 -1.898 1.00 96.75 95 SER A O 1
ATOM 670 N N . LEU A 1 96 ? -3.776 -5.832 -2.004 1.00 96.50 96 LEU A N 1
ATOM 671 C CA . LEU A 1 96 ? -3.462 -5.623 -0.589 1.00 96.50 96 LEU A CA 1
ATOM 672 C C . LEU A 1 96 ? -3.693 -4.180 -0.129 1.00 96.50 96 LEU A C 1
ATOM 674 O O . LEU A 1 96 ? -4.215 -3.958 0.963 1.00 96.50 96 LEU A O 1
ATOM 678 N N . VAL A 1 97 ? -3.329 -3.184 -0.944 1.00 95.12 97 VAL A N 1
ATOM 679 C CA . VAL A 1 97 ? -3.579 -1.777 -0.580 1.00 95.12 97 VAL A CA 1
ATOM 680 C C . VAL A 1 97 ? -5.068 -1.435 -0.607 1.00 95.12 97 VAL A C 1
ATOM 682 O O . VAL A 1 97 ? -5.520 -0.656 0.232 1.00 95.12 97 VAL A O 1
ATOM 685 N N . ARG A 1 98 ? -5.849 -2.040 -1.512 1.00 95.00 98 ARG A N 1
ATOM 686 C CA . ARG A 1 98 ? -7.308 -1.866 -1.529 1.00 95.00 98 ARG A CA 1
ATOM 687 C C . ARG A 1 98 ? -7.965 -2.492 -0.310 1.00 95.00 98 ARG A C 1
ATOM 689 O O . ARG A 1 98 ? -8.793 -1.843 0.323 1.00 95.00 98 ARG A O 1
ATOM 696 N N . ASP A 1 99 ? -7.534 -3.690 0.067 1.00 96.31 99 ASP A N 1
ATOM 697 C CA . ASP A 1 99 ? -8.000 -4.369 1.280 1.00 96.31 99 ASP A CA 1
ATOM 698 C C . ASP A 1 99 ? -7.642 -3.580 2.549 1.00 96.31 99 ASP A C 1
ATOM 700 O O . ASP A 1 99 ? -8.376 -3.607 3.536 1.00 96.31 99 ASP A O 1
ATOM 704 N N . ALA A 1 100 ? -6.549 -2.812 2.511 1.00 94.12 100 ALA A N 1
ATOM 705 C CA . ALA A 1 100 ? -6.157 -1.889 3.573 1.00 94.12 100 ALA A CA 1
ATOM 706 C C . ALA A 1 100 ? -6.966 -0.571 3.601 1.00 94.12 100 ALA A C 1
ATOM 708 O O . ALA A 1 100 ? -6.708 0.275 4.457 1.00 94.12 100 ALA A O 1
ATOM 709 N N . GLY A 1 101 ? -7.940 -0.390 2.702 1.00 95.44 101 GLY A N 1
ATOM 710 C CA . GLY A 1 101 ? -8.853 0.758 2.675 1.00 95.44 101 GLY A CA 1
ATOM 711 C C . GLY A 1 101 ? -8.527 1.833 1.634 1.00 95.44 101 GLY A C 1
ATOM 712 O O . GLY A 1 101 ? -9.221 2.850 1.577 1.00 95.44 101 GLY A O 1
ATOM 713 N N . VAL A 1 102 ? -7.513 1.625 0.787 1.00 96.88 102 VAL A N 1
ATOM 714 C CA . VAL A 1 102 ? -7.221 2.534 -0.330 1.00 96.88 102 VAL A CA 1
ATOM 715 C C . VAL A 1 102 ? -8.258 2.327 -1.434 1.00 96.88 102 VAL A C 1
ATOM 717 O O . VAL A 1 102 ? -8.329 1.271 -2.055 1.00 96.88 102 VAL A O 1
ATOM 720 N N . THR A 1 103 ? -9.054 3.346 -1.733 1.00 96.38 103 THR A N 1
ATOM 721 C CA . THR A 1 103 ? -10.077 3.283 -2.785 1.00 96.38 103 THR A CA 1
ATOM 722 C C . THR A 1 103 ? -9.533 3.680 -4.155 1.00 96.38 103 THR A C 1
ATOM 724 O O . THR A 1 103 ? -9.978 3.140 -5.169 1.00 96.38 103 THR A O 1
ATOM 727 N N . THR A 1 104 ? -8.535 4.567 -4.197 1.00 95.31 104 THR A N 1
ATOM 728 C CA . THR A 1 104 ? -7.924 5.067 -5.436 1.00 95.31 104 THR A CA 1
ATOM 729 C C . THR A 1 104 ? -6.437 4.735 -5.477 1.00 95.31 104 THR A C 1
ATOM 731 O O . THR A 1 104 ? -5.669 5.168 -4.621 1.00 95.31 104 THR A O 1
ATOM 734 N N . VAL A 1 105 ? -6.008 4.007 -6.510 1.00 94.81 105 VAL A N 1
ATOM 735 C CA . VAL A 1 105 ? -4.591 3.693 -6.745 1.00 94.81 105 VAL A CA 1
ATOM 736 C C . VAL A 1 105 ? -4.131 4.375 -8.030 1.00 94.81 105 VAL A C 1
ATOM 738 O O . VAL A 1 105 ? -4.658 4.094 -9.105 1.00 94.81 105 VAL A O 1
ATOM 741 N N . HIS A 1 106 ? -3.151 5.267 -7.917 1.00 94.75 106 HIS A N 1
ATOM 742 C CA . HIS A 1 106 ? -2.485 5.917 -9.041 1.00 94.75 106 HIS A CA 1
ATOM 743 C C . HIS A 1 106 ? -1.262 5.107 -9.477 1.00 94.75 106 HIS A C 1
ATOM 745 O O . HIS A 1 106 ? -0.533 4.583 -8.641 1.00 94.75 106 HIS A O 1
ATOM 751 N N . GLU A 1 107 ? -1.012 5.035 -10.782 1.00 91.12 107 GLU A N 1
ATOM 752 C CA . GLU A 1 107 ? 0.084 4.231 -11.354 1.00 91.12 107 GLU A CA 1
ATOM 753 C C . GLU A 1 107 ? 1.254 5.088 -11.867 1.00 91.12 107 GLU A C 1
ATOM 755 O O . GLU A 1 107 ? 2.274 4.571 -12.316 1.00 91.12 107 GLU A O 1
ATOM 760 N N . SER A 1 108 ? 1.118 6.415 -11.811 1.00 88.44 108 SER A N 1
ATOM 761 C CA . SER A 1 108 ? 2.114 7.359 -12.311 1.00 88.44 108 SER A CA 1
ATOM 762 C C . SER A 1 108 ? 2.204 8.607 -11.441 1.00 88.44 108 SER A C 1
ATOM 764 O O . SER A 1 108 ? 1.231 9.033 -10.814 1.00 88.44 108 SER A O 1
ATOM 766 N N . LEU A 1 109 ? 3.377 9.238 -11.460 1.00 86.31 109 LEU A N 1
ATOM 767 C CA . LEU A 1 109 ? 3.598 10.533 -10.824 1.00 86.31 109 LEU A CA 1
ATOM 768 C C . LEU A 1 109 ? 2.954 11.675 -11.640 1.00 86.31 109 LEU A C 1
ATOM 770 O O . LEU A 1 109 ? 2.811 11.543 -12.857 1.00 86.31 109 LEU A O 1
ATOM 774 N N . PRO A 1 110 ? 2.551 12.790 -10.997 1.00 82.81 110 PRO A N 1
ATOM 775 C CA . PRO A 1 110 ? 2.790 13.137 -9.589 1.00 82.81 110 PRO A CA 1
ATOM 776 C C . PRO A 1 110 ? 1.935 12.369 -8.566 1.00 82.81 110 PRO A C 1
ATOM 778 O O . PRO A 1 110 ? 2.246 12.441 -7.382 1.00 82.81 110 PRO A O 1
ATOM 781 N N . GLY A 1 111 ? 0.933 11.596 -9.003 1.00 86.62 111 GLY A N 1
ATOM 782 C CA . GLY A 1 111 ? 0.118 10.752 -8.125 1.00 86.62 111 GLY A CA 1
ATOM 783 C C . GLY A 1 111 ? -0.575 11.524 -6.992 1.00 86.62 111 GLY A C 1
ATOM 784 O O . GLY A 1 111 ? -0.661 12.754 -7.019 1.00 86.62 111 GLY A O 1
ATOM 785 N N . 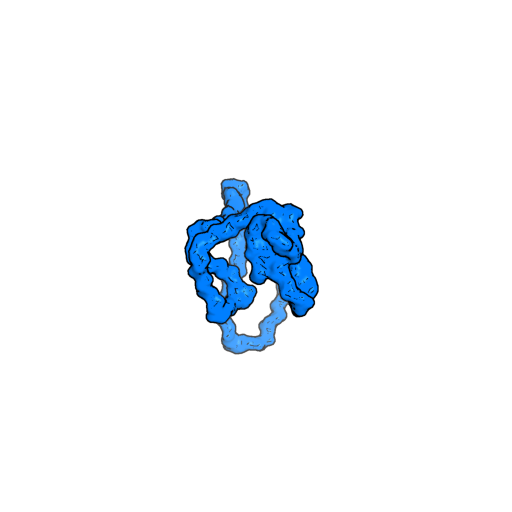ARG A 1 112 ? -1.082 10.790 -5.998 1.00 88.69 112 ARG A N 1
ATOM 786 C CA . ARG A 1 112 ? -1.575 11.295 -4.703 1.00 88.69 112 ARG A CA 1
ATOM 787 C C . ARG A 1 112 ? -1.416 10.240 -3.605 1.00 88.69 112 ARG A C 1
ATOM 789 O O . ARG A 1 112 ? -1.219 9.056 -3.890 1.00 88.69 112 ARG A O 1
ATOM 796 N N . GLY A 1 113 ? -1.523 10.684 -2.352 1.00 88.94 113 GLY A N 1
ATOM 797 C CA . GLY A 1 113 ? -1.426 9.825 -1.173 1.00 88.94 113 GLY A CA 1
ATOM 798 C C . GLY A 1 113 ? -0.016 9.277 -0.919 1.00 88.94 113 GLY A C 1
ATOM 799 O O . GLY A 1 113 ? 0.954 9.785 -1.489 1.00 88.94 113 GLY A O 1
ATOM 800 N N . PRO A 1 114 ? 0.125 8.261 -0.047 1.00 89.19 114 PRO A N 1
ATOM 801 C CA . PRO A 1 114 ? 1.398 7.595 0.189 1.00 89.19 114 PRO A CA 1
ATOM 802 C C . PRO A 1 114 ? 1.953 6.976 -1.098 1.00 89.19 114 PRO A C 1
ATOM 804 O O . PRO A 1 114 ? 1.216 6.396 -1.900 1.00 89.19 114 PRO A O 1
ATOM 807 N N . LEU A 1 115 ? 3.267 7.089 -1.277 1.00 90.81 115 LEU A N 1
ATOM 808 C CA . LEU A 1 115 ? 3.989 6.511 -2.403 1.00 90.81 115 LEU A CA 1
ATOM 809 C C . LEU A 1 115 ? 4.554 5.143 -2.003 1.00 90.81 115 LEU A C 1
ATOM 811 O O . LEU A 1 115 ? 5.397 5.065 -1.111 1.00 90.81 115 LEU A O 1
ATOM 815 N N . ILE A 1 116 ? 4.109 4.089 -2.685 1.00 87.25 116 ILE A N 1
ATOM 816 C CA . ILE A 1 116 ? 4.604 2.720 -2.523 1.00 87.25 116 ILE A CA 1
ATOM 817 C C . ILE A 1 116 ? 5.580 2.429 -3.669 1.00 87.25 116 ILE A C 1
ATOM 819 O O . ILE A 1 116 ? 5.220 2.559 -4.844 1.00 87.25 116 ILE A O 1
ATOM 823 N N . ARG A 1 117 ? 6.822 2.085 -3.320 1.00 82.88 117 ARG A N 1
ATOM 824 C CA . ARG A 1 117 ? 7.914 1.742 -4.242 1.00 82.88 117 ARG A CA 1
ATOM 825 C C . ARG A 1 117 ? 8.526 0.412 -3.848 1.00 82.88 117 ARG A C 1
ATOM 827 O O . ARG A 1 117 ? 8.535 0.136 -2.627 1.00 82.88 117 ARG A O 1
#